Protein AF-A0A953KSF7-F1 (afdb_monomer)

Nearest PDB structures (foldseek):
  8s5m-assembly1_I  TM=4.106E-01  e=1.636E+00  Homo sapiens
  8a5q-assembly1_X  TM=4.157E-01  e=2.796E+00  Thermochaetoides thermophila
  8gbs-assembly1_A1  TM=3.338E-01  e=2.287E+00  Dolichospermum flos-aquae
  7r1c-assembly1_N  TM=3.029E-01  e=6.680E+00  Priestia megaterium NBRC 15308 = ATCC 14581

pLDDT: mean 78.95, std 12.22, range [50.72, 92.38]

Mean predicted aligned error: 11.11 Å

Radius of gyration: 19.38 Å; Cα contacts (8 Å, |Δi|>4): 51; chains: 1; bounding box: 23×32×59 Å

Sequence (56 aa):
MAKTQTFQDKNKKKGASDKISVKIVTMNKSNRGTYTFGERFIQVKDLAEVEKAVKG

Secondary structure (DSSP, 8-state):
------HHHHHHH------EEEEEEEEEE-TTS-EEEEEEEEEESSTHHHHHHH--

Foldseek 3Di:
DPDPQDPVNVVVVCPPPLWDWDKDWDWDQDPVRDIDIDIDIDTHNDPVVVVVVVVD

Structure (mmCIF, N/CA/C/O backbone):
data_AF-A0A953KSF7-F1
#
_entry.id   AF-A0A953KSF7-F1
#
loop_
_atom_site.group_PDB
_atom_site.id
_atom_site.type_symbol
_atom_site.label_atom_id
_atom_site.label_alt_id
_atom_site.label_comp_id
_atom_site.label_asym_id
_atom_site.label_entity_id
_atom_site.label_seq_id
_atom_site.pdbx_PDB_ins_code
_atom_site.Cartn_x
_atom_site.Cartn_y
_atom_site.Cartn_z
_atom_site.occupancy
_atom_site.B_iso_or_equiv
_atom_site.auth_seq_id
_atom_site.auth_comp_id
_atom_site.auth_asym_id
_atom_site.auth_atom_id
_atom_site.pdbx_PDB_model_num
ATOM 1 N N . MET A 1 1 ? 2.580 28.217 35.423 1.00 50.72 1 MET A N 1
ATOM 2 C CA . MET A 1 1 ? 3.109 26.885 35.789 1.00 50.72 1 MET A CA 1
ATOM 3 C C . MET A 1 1 ? 2.592 25.859 34.795 1.00 50.72 1 MET A C 1
ATOM 5 O O . MET A 1 1 ? 1.385 25.653 34.730 1.00 50.72 1 MET A O 1
ATOM 9 N N . ALA A 1 2 ? 3.465 25.289 33.963 1.00 59.16 2 ALA A N 1
ATOM 10 C CA . ALA A 1 2 ? 3.068 24.234 33.033 1.00 59.16 2 ALA A CA 1
ATOM 11 C C . ALA A 1 2 ? 2.722 22.977 33.843 1.00 59.16 2 ALA A C 1
ATOM 13 O O . ALA A 1 2 ? 3.566 22.466 34.574 1.00 59.16 2 ALA A O 1
ATOM 14 N N . LYS A 1 3 ? 1.468 22.521 33.769 1.00 74.38 3 LYS A N 1
ATOM 15 C CA . LYS A 1 3 ? 1.034 21.292 34.442 1.00 74.38 3 LYS A CA 1
ATOM 16 C C . LYS A 1 3 ? 1.858 20.124 33.893 1.00 74.38 3 LYS A C 1
ATOM 18 O O . LYS A 1 3 ? 1.926 19.948 32.677 1.00 74.38 3 LYS A O 1
ATOM 23 N N . THR A 1 4 ? 2.491 19.361 34.780 1.00 74.56 4 THR A N 1
ATOM 24 C CA . THR A 1 4 ? 3.346 18.217 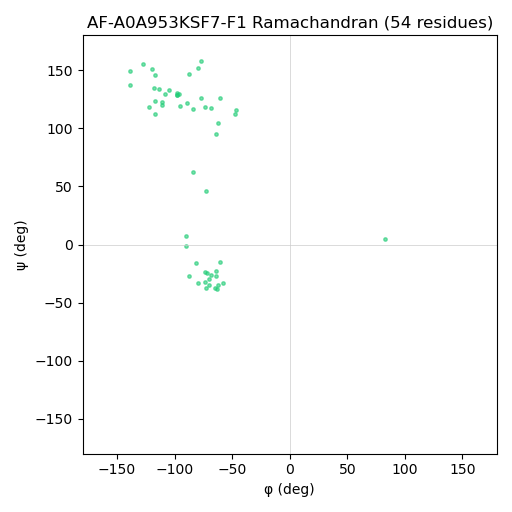34.448 1.00 74.56 4 THR A CA 1
ATOM 25 C C . THR A 1 4 ? 2.494 17.137 33.786 1.00 74.56 4 THR A C 1
ATOM 27 O O . THR A 1 4 ? 1.804 16.372 34.450 1.00 74.56 4 THR A O 1
ATOM 30 N N . GLN A 1 5 ? 2.467 17.122 32.455 1.00 76.50 5 GLN A N 1
ATOM 31 C CA . GLN A 1 5 ? 1.735 16.116 31.698 1.00 76.50 5 GLN A CA 1
ATOM 32 C C . GLN A 1 5 ? 2.503 14.798 31.772 1.00 76.50 5 GLN A C 1
ATOM 34 O O . GLN A 1 5 ? 3.641 14.718 31.302 1.00 76.50 5 GLN A O 1
ATOM 39 N N . THR A 1 6 ? 1.893 13.761 32.341 1.00 80.62 6 THR A N 1
ATOM 40 C CA . THR A 1 6 ? 2.548 12.456 32.434 1.00 80.62 6 THR A CA 1
ATOM 41 C C . THR A 1 6 ? 2.510 11.733 31.084 1.00 80.62 6 THR A C 1
ATOM 43 O O . THR A 1 6 ? 1.670 12.008 30.219 1.00 80.62 6 THR A O 1
ATOM 46 N N . PHE A 1 7 ? 3.424 10.782 30.871 1.00 71.44 7 PHE A N 1
ATOM 47 C CA . PHE A 1 7 ? 3.414 9.930 29.673 1.00 71.44 7 PHE A CA 1
ATOM 48 C C . PHE A 1 7 ? 2.099 9.152 29.527 1.00 71.44 7 PHE A C 1
ATOM 50 O O . PHE A 1 7 ? 1.612 8.965 28.411 1.00 71.44 7 PHE A O 1
ATOM 57 N N . GLN A 1 8 ? 1.485 8.764 30.647 1.00 70.25 8 GLN A N 1
ATOM 58 C CA . GLN A 1 8 ? 0.184 8.099 30.658 1.00 70.25 8 GLN A CA 1
ATOM 59 C C . GLN A 1 8 ? -0.932 9.018 30.128 1.00 70.25 8 GLN A C 1
ATOM 61 O O . GLN A 1 8 ? -1.783 8.562 29.364 1.00 70.25 8 GLN A O 1
ATOM 66 N N . ASP A 1 9 ? -0.886 10.320 30.431 1.00 71.12 9 ASP A N 1
ATOM 67 C CA . ASP A 1 9 ? -1.861 11.304 29.932 1.00 71.12 9 ASP A CA 1
ATOM 68 C C . ASP A 1 9 ? -1.725 11.571 28.426 1.00 71.12 9 ASP A C 1
ATOM 70 O O . ASP A 1 9 ? -2.709 11.881 27.750 1.00 71.12 9 ASP A O 1
ATOM 74 N N . LYS A 1 10 ? -0.513 11.433 27.872 1.00 68.88 10 LYS A N 1
ATOM 75 C CA . LYS A 1 10 ? -0.280 11.498 26.418 1.00 68.88 10 LYS A CA 1
ATOM 76 C C . LYS A 1 10 ? -0.798 10.247 25.708 1.00 68.88 10 LYS A C 1
ATOM 78 O O . LYS A 1 10 ? -1.368 10.361 24.625 1.00 68.88 10 LYS A O 1
ATOM 83 N N . ASN A 1 11 ? -0.648 9.075 26.327 1.00 63.84 11 ASN A N 1
ATOM 84 C CA . ASN A 1 11 ? -1.068 7.807 25.730 1.00 63.84 11 ASN A CA 1
ATOM 85 C C . ASN A 1 11 ? -2.599 7.632 25.731 1.00 63.84 11 ASN A C 1
ATOM 87 O O . ASN A 1 11 ? -3.146 7.088 24.780 1.00 63.84 11 ASN A O 1
ATOM 91 N N . LYS A 1 12 ? -3.313 8.175 26.730 1.00 63.50 12 LYS A N 1
ATOM 92 C CA . LYS A 1 12 ? -4.792 8.138 26.800 1.00 63.50 12 LYS A CA 1
ATOM 93 C C . LYS A 1 12 ? -5.503 8.983 25.734 1.00 63.50 12 LYS A C 1
ATOM 95 O O . LYS A 1 12 ? -6.632 8.672 25.373 1.00 63.50 12 LYS A O 1
ATOM 100 N N . LYS A 1 13 ? -4.866 10.041 25.213 1.00 57.56 13 LYS A N 1
ATOM 101 C CA . LYS A 1 13 ? -5.405 10.839 24.089 1.00 57.56 13 LYS A CA 1
ATOM 102 C C . LYS A 1 13 ? -5.153 10.208 22.725 1.00 57.56 13 LYS A C 1
ATOM 104 O O . LYS A 1 13 ? -5.808 10.579 21.754 1.00 57.56 13 LYS A O 1
ATOM 109 N N . LYS A 1 14 ? -4.239 9.242 22.648 1.00 57.66 14 LYS A N 1
ATOM 110 C CA . LYS A 1 14 ? -4.065 8.386 21.483 1.00 57.66 14 LYS A CA 1
ATOM 111 C C . LYS A 1 14 ? -5.070 7.246 21.603 1.00 57.66 14 LYS A C 1
ATOM 113 O O . LYS A 1 14 ? -4.687 6.088 21.716 1.00 57.66 14 LYS A O 1
ATOM 118 N N . GLY A 1 15 ? -6.364 7.587 21.604 1.00 55.75 15 GLY A N 1
ATOM 119 C CA . GLY A 1 15 ? -7.373 6.630 21.168 1.00 55.75 15 GLY A CA 1
ATOM 120 C C . GLY A 1 15 ? -6.837 6.081 19.859 1.00 55.75 15 GLY A C 1
ATOM 121 O O . GLY A 1 15 ? -6.569 6.868 18.946 1.00 55.75 15 GLY A O 1
ATOM 122 N N . ALA A 1 16 ? -6.473 4.799 19.878 1.00 57.25 16 ALA A N 1
ATOM 123 C CA . ALA A 1 16 ? -5.786 4.147 18.787 1.00 57.25 16 ALA A CA 1
ATOM 124 C C . ALA A 1 16 ? -6.533 4.548 17.522 1.00 57.25 16 ALA A C 1
ATOM 126 O O . ALA A 1 16 ? -7.735 4.312 17.398 1.00 57.25 16 ALA A O 1
ATOM 127 N N . SER A 1 17 ? -5.858 5.275 16.632 1.00 58.66 17 SER A N 1
ATOM 128 C CA . SER A 1 17 ? -6.379 5.352 15.282 1.00 58.66 17 SER A CA 1
ATOM 129 C C . SER A 1 17 ? -6.313 3.909 14.835 1.00 58.66 17 SER A C 1
ATOM 131 O O . SER A 1 17 ? -5.224 3.383 14.635 1.00 58.66 17 SER A O 1
ATOM 133 N N . ASP A 1 18 ? -7.470 3.259 14.794 1.00 68.44 18 ASP A N 1
ATOM 134 C CA . ASP A 1 18 ? -7.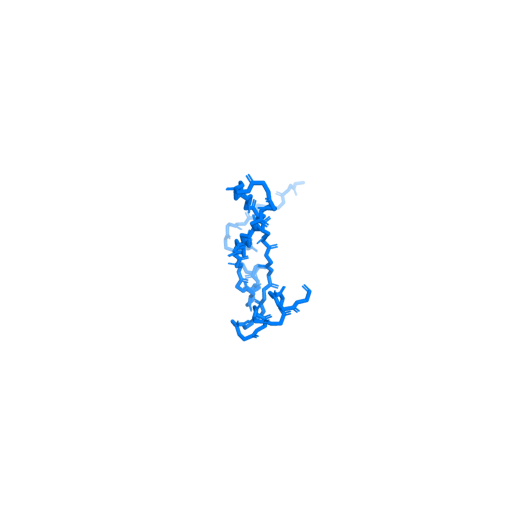656 1.878 14.353 1.00 68.44 18 ASP A CA 1
ATOM 135 C C . ASP A 1 18 ? -7.494 1.834 12.825 1.00 68.44 18 ASP A C 1
ATOM 137 O O . ASP A 1 18 ? -8.351 1.407 12.062 1.00 68.44 18 ASP A O 1
ATOM 141 N N . LYS A 1 19 ? -6.433 2.498 12.365 1.00 78.94 19 LYS A N 1
ATOM 142 C CA . LYS A 1 19 ? -6.085 2.733 10.986 1.00 78.94 19 LYS A CA 1
ATOM 143 C C . LYS A 1 19 ? -4.706 2.145 10.789 1.00 78.94 19 LYS A C 1
ATOM 145 O O . LYS A 1 19 ? -3.726 2.572 11.400 1.00 78.94 19 LYS A O 1
ATOM 150 N N . ILE A 1 20 ? -4.648 1.169 9.911 1.00 86.25 20 ILE A N 1
ATOM 151 C CA . ILE A 1 20 ? -3.441 0.493 9.494 1.00 86.25 20 ILE A CA 1
ATOM 152 C C . ILE A 1 20 ? -2.716 1.420 8.520 1.00 86.25 20 ILE A C 1
ATOM 154 O O . ILE A 1 20 ? -3.288 1.902 7.540 1.00 86.25 20 ILE A O 1
ATOM 158 N N . SER A 1 21 ? -1.446 1.694 8.804 1.00 89.31 21 SER A N 1
ATOM 159 C CA . SER A 1 21 ? -0.574 2.411 7.880 1.00 89.31 21 SER A CA 1
ATOM 160 C C . SER A 1 21 ? 0.005 1.412 6.886 1.00 89.31 21 SER A C 1
ATOM 162 O O . SER A 1 21 ? 0.745 0.513 7.277 1.00 89.31 21 SER A O 1
ATOM 164 N N . VAL A 1 22 ? -0.321 1.569 5.606 1.00 89.50 22 VAL A N 1
ATOM 165 C CA . VAL A 1 22 ? 0.085 0.652 4.536 1.00 89.50 22 VAL A CA 1
ATOM 166 C C . VAL A 1 22 ? 0.952 1.395 3.528 1.00 89.50 22 VAL A C 1
ATOM 168 O O . VAL A 1 22 ? 0.624 2.506 3.106 1.00 89.50 22 VAL A O 1
ATOM 171 N N . LYS A 1 23 ? 2.065 0.770 3.135 1.00 92.38 23 LYS A N 1
ATOM 172 C CA . LYS A 1 23 ? 2.913 1.224 2.031 1.00 92.38 23 LYS A CA 1
ATOM 173 C C . LYS A 1 23 ? 2.508 0.481 0.763 1.00 92.38 23 LYS A C 1
ATOM 175 O O . LYS A 1 23 ? 2.614 -0.739 0.706 1.00 92.38 23 LYS A O 1
ATOM 180 N N . ILE A 1 24 ? 2.074 1.220 -0.247 1.00 90.25 24 ILE A N 1
ATOM 181 C CA . ILE A 1 24 ? 1.795 0.695 -1.581 1.00 90.25 24 ILE A CA 1
ATOM 182 C C . ILE A 1 24 ? 3.014 0.973 -2.455 1.00 90.25 24 ILE A C 1
ATOM 184 O O . ILE A 1 24 ? 3.486 2.109 -2.519 1.00 90.25 24 ILE A O 1
ATOM 188 N N . VAL A 1 25 ? 3.510 -0.067 -3.124 1.00 92.06 25 VAL A N 1
ATOM 189 C CA . VAL A 1 25 ? 4.594 0.023 -4.106 1.00 92.06 25 VAL 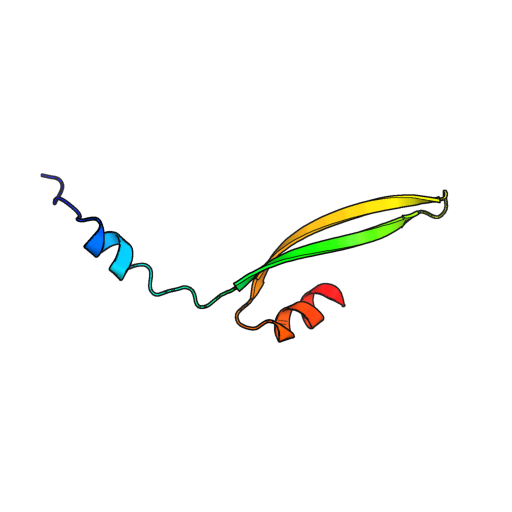A CA 1
ATOM 190 C C . VAL A 1 25 ? 4.036 -0.413 -5.456 1.00 92.06 25 VAL A C 1
ATOM 192 O O . VAL A 1 25 ? 3.676 -1.574 -5.633 1.00 92.06 25 VAL A O 1
ATOM 195 N N . THR A 1 26 ? 3.940 0.520 -6.401 1.00 89.94 26 THR A N 1
ATOM 196 C CA . THR A 1 26 ? 3.474 0.255 -7.770 1.00 89.94 26 THR A CA 1
ATOM 197 C C . THR A 1 26 ? 4.650 0.256 -8.730 1.00 89.94 26 THR A C 1
ATOM 199 O O . THR A 1 26 ? 5.456 1.187 -8.716 1.00 89.94 26 THR A O 1
ATOM 202 N N . MET A 1 27 ? 4.730 -0.750 -9.594 1.00 91.12 27 MET A N 1
ATOM 203 C CA . MET A 1 27 ? 5.742 -0.834 -10.643 1.00 91.12 27 MET A CA 1
ATOM 204 C C . MET A 1 27 ? 5.164 -0.350 -11.971 1.00 91.12 27 MET A C 1
ATOM 206 O O . MET A 1 27 ? 4.150 -0.870 -12.428 1.00 91.12 27 MET A O 1
ATOM 210 N N . ASN A 1 28 ? 5.857 0.576 -12.625 1.00 88.25 28 ASN A N 1
ATOM 211 C CA . ASN A 1 28 ? 5.562 1.007 -13.984 1.00 88.25 28 ASN A CA 1
ATOM 212 C C . ASN A 1 28 ? 6.674 0.542 -14.921 1.00 88.25 28 ASN A C 1
ATOM 214 O O . ASN A 1 28 ? 7.847 0.876 -14.743 1.00 88.25 28 ASN A O 1
ATOM 218 N N . LYS A 1 29 ? 6.296 -0.230 -15.941 1.00 89.62 29 LYS A N 1
ATOM 219 C CA . LYS A 1 29 ? 7.197 -0.615 -17.026 1.00 89.62 29 LYS A CA 1
ATOM 220 C C . LYS A 1 29 ? 7.120 0.440 -18.121 1.00 89.62 29 LYS A C 1
ATOM 222 O O . LYS A 1 29 ? 6.050 0.688 -18.669 1.00 89.62 29 LYS A O 1
ATOM 227 N N . SER A 1 30 ? 8.250 1.049 -18.454 1.00 86.38 30 S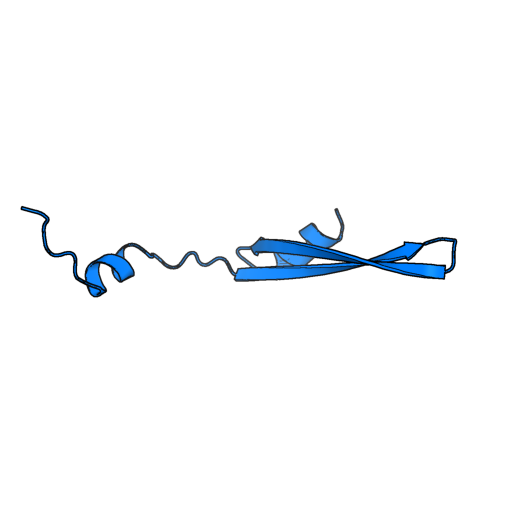ER A N 1
ATOM 228 C CA . SER A 1 30 ? 8.332 1.956 -19.591 1.00 86.38 30 SER A CA 1
ATOM 229 C C . SER A 1 30 ? 8.445 1.169 -20.898 1.00 86.38 30 SER A C 1
ATOM 231 O O . SER A 1 30 ? 9.035 0.085 -20.951 1.00 86.38 30 SER A O 1
ATOM 233 N N . ASN A 1 31 ? 7.957 1.754 -21.993 1.00 83.50 31 ASN A N 1
ATOM 234 C CA . ASN A 1 31 ? 8.116 1.188 -23.339 1.00 83.50 31 ASN A CA 1
ATOM 235 C C . ASN A 1 31 ? 9.589 1.052 -23.766 1.00 83.50 31 ASN A C 1
ATOM 237 O O . ASN A 1 31 ? 9.890 0.341 -24.717 1.00 83.50 31 ASN A O 1
ATOM 241 N N . ARG A 1 32 ? 10.515 1.714 -23.059 1.00 87.19 32 ARG A N 1
ATOM 242 C CA . ARG A 1 32 ? 11.966 1.628 -23.277 1.00 87.19 32 ARG A CA 1
ATOM 243 C C . ARG A 1 32 ? 12.636 0.523 -22.450 1.00 87.19 32 ARG A C 1
ATOM 245 O O . ARG A 1 32 ? 13.857 0.443 -22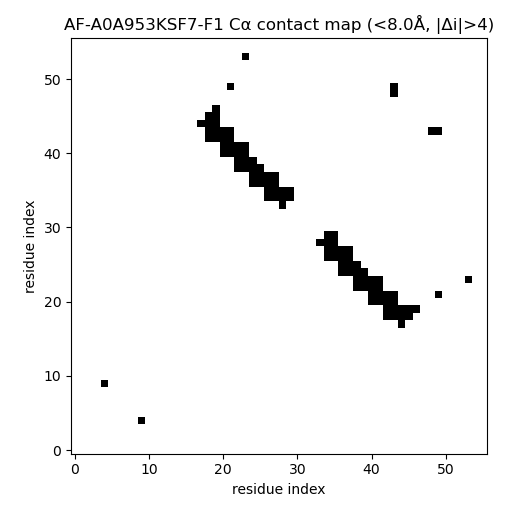.430 1.00 87.19 32 ARG A O 1
ATOM 252 N N . GLY A 1 33 ? 11.859 -0.314 -21.760 1.00 87.19 33 GLY A N 1
ATOM 253 C CA . GLY A 1 33 ? 12.363 -1.453 -20.988 1.00 87.19 33 GLY A CA 1
ATOM 254 C C . GLY A 1 33 ? 12.867 -1.107 -19.586 1.00 87.19 33 GLY A C 1
ATOM 255 O O . GLY A 1 33 ? 13.365 -1.989 -18.892 1.00 87.19 33 GLY A O 1
ATOM 256 N N . THR A 1 34 ? 12.724 0.144 -19.143 1.00 89.75 34 THR A N 1
ATOM 257 C CA . THR A 1 34 ? 13.062 0.547 -17.771 1.00 89.75 34 THR A CA 1
ATOM 258 C C . THR A 1 34 ? 11.879 0.342 -16.828 1.00 89.75 34 THR A C 1
ATOM 260 O O . THR A 1 34 ? 10.726 0.511 -17.224 1.00 89.75 34 THR A O 1
ATOM 263 N N . TYR A 1 35 ? 12.164 0.000 -15.570 1.00 92.19 35 TYR A N 1
ATOM 264 C CA . TYR A 1 35 ? 11.162 -0.125 -14.511 1.00 92.19 35 TYR A CA 1
ATOM 265 C C . TYR A 1 35 ? 11.311 1.032 -13.531 1.00 92.19 35 TYR A C 1
ATOM 267 O O . TYR A 1 35 ? 12.411 1.305 -13.052 1.00 92.19 35 TYR A O 1
ATOM 275 N N . THR A 1 36 ? 10.208 1.709 -13.234 1.00 90.69 36 THR A N 1
ATOM 276 C CA . THR A 1 36 ? 10.145 2.720 -12.177 1.00 90.69 36 THR A CA 1
ATOM 277 C C . THR A 1 36 ? 9.163 2.273 -11.106 1.00 90.69 36 THR A C 1
ATOM 279 O O . THR A 1 36 ? 8.167 1.610 -11.396 1.00 90.69 36 THR A O 1
ATOM 282 N N . PHE A 1 37 ? 9.453 2.617 -9.855 1.00 91.62 37 PHE A N 1
ATOM 283 C CA . PHE A 1 37 ? 8.618 2.260 -8.715 1.00 91.62 37 PHE A CA 1
ATOM 284 C C . PHE A 1 37 ? 8.083 3.533 -8.068 1.00 91.62 37 PHE A C 1
ATOM 286 O O . PHE A 1 37 ? 8.849 4.422 -7.703 1.00 91.62 37 PHE A O 1
ATOM 293 N N . GLY A 1 38 ? 6.761 3.626 -7.966 1.00 90.50 38 GLY A N 1
ATOM 294 C CA . GLY A 1 38 ? 6.073 4.661 -7.204 1.00 90.50 38 GLY A CA 1
ATOM 295 C C . GLY A 1 38 ? 5.727 4.129 -5.821 1.00 90.50 38 GLY A C 1
ATOM 296 O O . GLY A 1 38 ? 5.154 3.046 -5.706 1.00 90.5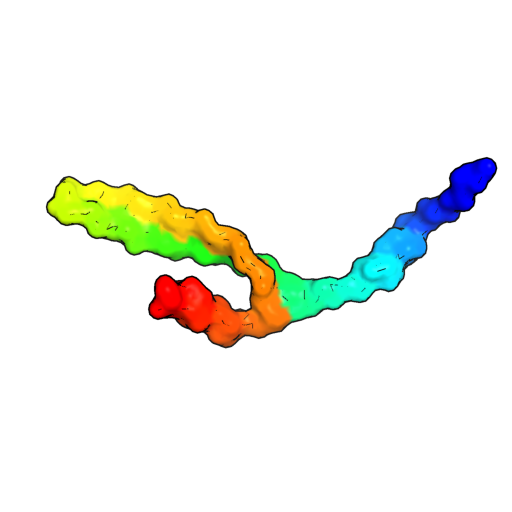0 38 GLY A O 1
ATOM 297 N N . GLU A 1 39 ? 6.066 4.878 -4.776 1.00 92.25 39 GLU A N 1
ATOM 298 C CA . GLU A 1 39 ? 5.738 4.520 -3.397 1.00 92.25 39 GLU A CA 1
ATOM 299 C C . GLU A 1 39 ? 4.742 5.517 -2.810 1.00 92.25 39 GLU A C 1
ATOM 301 O O . GLU A 1 39 ? 4.916 6.732 -2.925 1.00 92.25 39 GLU A O 1
ATOM 306 N N . ARG A 1 40 ? 3.704 5.009 -2.142 1.00 91.12 40 ARG A N 1
ATOM 307 C CA . ARG A 1 40 ? 2.722 5.837 -1.437 1.00 91.12 40 ARG A CA 1
ATOM 308 C C . ARG A 1 40 ? 2.365 5.219 -0.096 1.00 91.12 40 ARG A C 1
ATOM 310 O O . ARG A 1 40 ? 2.123 4.021 -0.005 1.00 91.12 40 ARG A O 1
ATOM 317 N N . PHE A 1 41 ? 2.272 6.053 0.933 1.00 91.62 41 PHE A N 1
ATOM 318 C CA . PHE A 1 41 ? 1.739 5.655 2.232 1.00 91.62 41 PHE A CA 1
ATOM 319 C C . PHE A 1 41 ? 0.279 6.079 2.346 1.00 91.62 41 PHE A C 1
ATOM 321 O O . PHE A 1 41 ? -0.060 7.233 2.074 1.00 91.62 41 PHE A O 1
ATOM 328 N N . ILE A 1 42 ? -0.576 5.146 2.752 1.00 89.25 42 ILE A N 1
ATOM 329 C CA . ILE A 1 42 ? -1.988 5.400 3.029 1.00 89.25 42 ILE A CA 1
ATOM 330 C C . ILE A 1 42 ? -2.354 4.888 4.419 1.00 89.25 42 ILE A C 1
ATOM 332 O O . ILE A 1 42 ? -1.715 3.985 4.957 1.00 89.25 42 ILE A O 1
ATOM 336 N N . GLN A 1 43 ? -3.395 5.477 4.996 1.00 89.81 43 GLN A N 1
ATOM 337 C CA . GLN A 1 43 ? -4.000 5.003 6.234 1.00 89.81 43 GLN A CA 1
ATOM 338 C C . GLN A 1 43 ? -5.379 4.444 5.908 1.00 89.81 43 GLN A C 1
ATOM 340 O O . GLN A 1 43 ? -6.233 5.182 5.417 1.00 89.81 43 GLN A O 1
ATOM 345 N N . VAL A 1 44 ? -5.588 3.164 6.193 1.00 87.31 44 VAL A N 1
ATOM 346 C CA . VAL A 1 44 ? -6.843 2.445 5.930 1.00 87.31 44 VAL A CA 1
ATOM 347 C C . VAL A 1 44 ? -7.418 1.915 7.225 1.00 87.31 44 VAL A C 1
ATOM 349 O O . VAL A 1 44 ? -6.663 1.640 8.149 1.00 87.31 44 VAL A O 1
ATOM 352 N N . LYS A 1 45 ? -8.737 1.775 7.318 1.00 85.50 45 LYS A N 1
ATOM 353 C CA . LYS A 1 45 ? -9.353 1.122 8.484 1.00 85.50 45 LYS A CA 1
ATO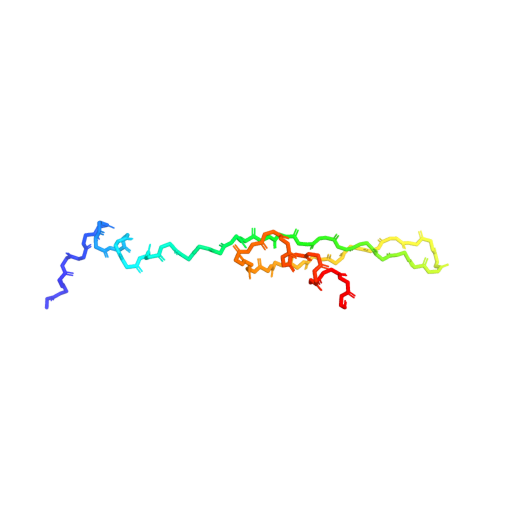M 354 C C . LYS A 1 45 ? -9.277 -0.399 8.379 1.00 85.50 45 LYS A C 1
ATOM 356 O O . LYS A 1 45 ? -9.118 -1.067 9.389 1.00 85.50 45 LYS A O 1
ATOM 361 N N . ASP A 1 46 ? -9.347 -0.922 7.157 1.00 80.56 46 ASP A N 1
ATOM 362 C CA . ASP A 1 46 ? -9.340 -2.354 6.867 1.00 80.56 46 ASP A CA 1
ATOM 363 C C . ASP A 1 46 ? -8.457 -2.658 5.647 1.00 80.56 46 ASP A C 1
ATOM 365 O O . ASP A 1 46 ? -8.322 -1.835 4.738 1.00 80.56 46 ASP A O 1
ATOM 369 N N . LEU A 1 47 ? -7.849 -3.845 5.609 1.00 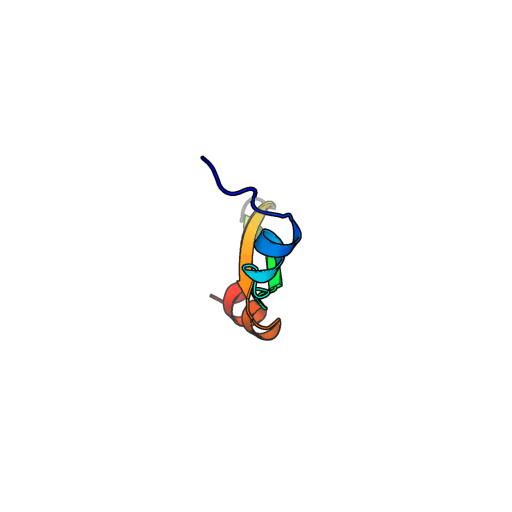80.81 47 LEU A N 1
ATOM 370 C CA . LEU A 1 47 ? -6.985 -4.262 4.502 1.00 80.81 47 LEU A CA 1
ATOM 371 C C . LEU A 1 47 ? -7.746 -4.390 3.171 1.00 80.81 47 LEU A C 1
ATOM 373 O O . LEU A 1 47 ? -7.156 -4.147 2.120 1.00 80.81 47 LEU A O 1
ATOM 377 N N . ALA A 1 48 ? -9.052 -4.672 3.187 1.00 84.06 48 ALA A N 1
ATOM 378 C CA . ALA A 1 48 ? -9.887 -4.696 1.986 1.00 84.06 48 ALA A CA 1
ATOM 379 C C . ALA A 1 48 ? -9.998 -3.315 1.305 1.00 84.06 48 ALA A C 1
ATOM 381 O O . ALA A 1 48 ? -10.261 -3.225 0.104 1.00 84.06 48 ALA A O 1
ATOM 382 N N . GLU A 1 49 ? -9.766 -2.216 2.035 1.00 82.06 49 GLU A N 1
ATOM 383 C CA . GLU A 1 49 ? -9.732 -0.868 1.452 1.00 82.06 49 GLU A CA 1
ATOM 384 C C . GLU A 1 49 ? -8.479 -0.641 0.588 1.00 82.06 49 GLU A C 1
ATOM 386 O O . GLU A 1 49 ? -8.512 0.172 -0.339 1.00 82.06 49 GLU A O 1
ATOM 391 N N . VAL A 1 50 ? -7.393 -1.388 0.833 1.00 84.25 50 VAL A N 1
ATOM 392 C CA . VAL A 1 50 ? -6.145 -1.293 0.057 1.00 84.25 50 VAL A CA 1
ATOM 393 C C . VAL A 1 50 ? -6.384 -1.685 -1.399 1.00 84.25 50 VAL A C 1
ATOM 395 O O . VAL A 1 50 ? -5.877 -1.022 -2.302 1.00 84.25 50 VAL A O 1
ATOM 398 N N . GLU A 1 51 ? -7.214 -2.699 -1.658 1.00 81.56 51 GLU A N 1
ATOM 399 C CA . GLU A 1 51 ? -7.508 -3.136 -3.028 1.00 81.56 51 GLU A CA 1
ATOM 400 C C . GLU A 1 51 ? -8.191 -2.052 -3.867 1.00 81.56 51 GLU A C 1
ATOM 402 O O . GLU A 1 51 ? -7.929 -1.936 -5.066 1.00 81.56 51 GLU A O 1
ATOM 407 N N . LYS A 1 52 ? -9.042 -1.230 -3.241 1.00 78.94 52 LYS A N 1
ATOM 408 C CA . LYS A 1 52 ? -9.681 -0.084 -3.905 1.00 78.94 52 LYS A CA 1
ATOM 409 C C . LYS A 1 52 ? -8.668 1.019 -4.206 1.00 78.94 52 LYS A C 1
ATOM 411 O O . LYS A 1 52 ? -8.776 1.668 -5.238 1.00 78.94 52 LYS A O 1
ATOM 416 N N . ALA A 1 53 ? -7.679 1.210 -3.333 1.00 72.75 53 ALA A N 1
ATOM 417 C CA . ALA A 1 53 ? -6.642 2.227 -3.494 1.00 72.75 53 ALA A CA 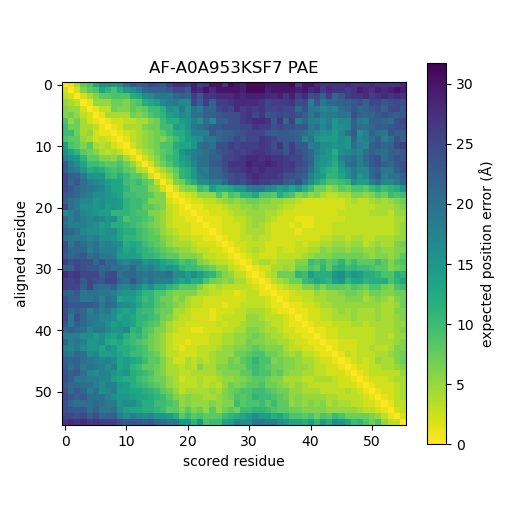1
ATOM 418 C C . ALA A 1 53 ? -5.599 1.884 -4.577 1.00 72.75 53 ALA A C 1
ATOM 420 O O . ALA A 1 53 ? -4.961 2.793 -5.099 1.00 72.75 53 ALA A O 1
ATOM 421 N N . VAL A 1 54 ? -5.417 0.599 -4.905 1.00 72.62 54 VAL A N 1
ATOM 422 C CA . VAL A 1 54 ? -4.468 0.132 -5.939 1.00 72.62 54 VAL A CA 1
ATOM 423 C C . VAL A 1 54 ? -5.087 0.120 -7.344 1.00 72.62 54 VAL A C 1
ATOM 425 O O . VAL A 1 54 ? -4.364 0.247 -8.325 1.00 72.62 54 VAL A O 1
ATOM 428 N N . LYS A 1 55 ? -6.411 -0.042 -7.455 1.00 65.00 55 LYS A N 1
ATOM 429 C CA . LYS A 1 55 ? -7.135 -0.143 -8.740 1.00 65.00 55 LYS A CA 1
ATOM 430 C C . LYS A 1 55 ? -7.616 1.205 -9.306 1.00 65.00 55 LYS A C 1
ATOM 432 O O . LYS A 1 55 ? -8.266 1.200 -10.350 1.00 65.00 55 LYS A O 1
ATOM 437 N N . GLY A 1 56 ? -7.370 2.310 -8.598 1.00 54.59 56 GLY A N 1
ATOM 438 C CA . GLY A 1 56 ? -7.782 3.668 -8.981 1.00 54.59 56 GLY A CA 1
ATOM 439 C C . GLY A 1 56 ? -6.739 4.435 -9.778 1.00 54.59 56 GLY A C 1
ATOM 440 O O . GLY A 1 56 ? -5.544 4.078 -9.693 1.00 54.59 56 GLY A O 1
#

Solvent-accessible surface area (backbone atoms only — not comparable to full-atom values): 3735 Å² total; per-residue (Å²): 132,84,76,85,77,48,73,67,65,58,52,66,72,52,63,71,70,73,46,51,77,45,80,47,76,47,79,44,78,44,99,85,75,50,77,48,76,50,77,47,80,47,77,34,74,48,77,75,54,51,60,59,68,70,76,105